Protein AF-A0A0R3RCX4-F1 (afdb_monomer_lite)

Foldseek 3Di:
DVVVVDDQCDADPQQDGPLNVCVVVVVVVSNVVSVVSPYDPPRDGNVD

Organism: NCBI:txid42155

Secondary structure (DSSP, 8-state):
-GGGT--TT-B-TTS-BHHHHHHHTT-HHHHHHHHHTT--S----S--

InterPro domains:
  IPR002110 Ankyrin repeat [PF12796] (1-45)
  IPR002110 Ankyrin repeat [PS50088] (14-46)
  IPR036770 Ankyrin repeat-containing domain superfamily [G3DSA:1.25.40.20] (1-48)
  IPR036770 Ankyrin repeat-containing domain superfamily [SSF48403] (1-48)

Radius of gyration: 10.28 Å; chains: 1; bounding box: 23×19×22 Å

pLDDT: mean 86.65, st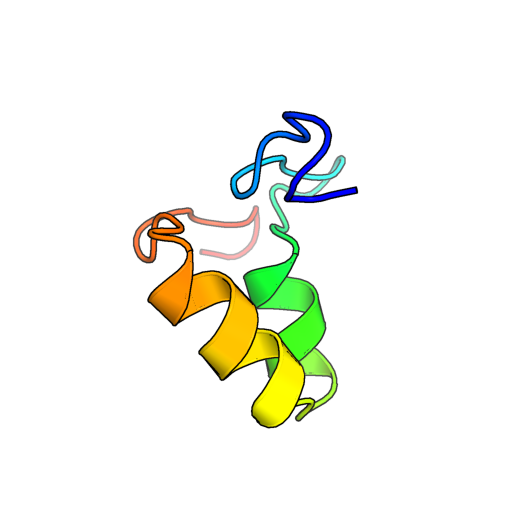d 8.06, range [61.41, 95.06]

Structure (mmCIF, N/CA/C/O backbone):
data_AF-A0A0R3RCX4-F1
#
_entry.id   AF-A0A0R3RCX4-F1
#
loop_
_atom_site.group_PDB
_atom_site.id
_atom_site.type_symbol
_atom_site.label_atom_id
_atom_site.label_alt_id
_atom_site.label_comp_id
_atom_site.label_asym_id
_atom_site.label_entity_id
_atom_site.label_seq_id
_atom_site.pdbx_PDB_ins_code
_atom_site.Cartn_x
_atom_site.Cartn_y
_atom_site.Cartn_z
_atom_site.occupancy
_atom_site.B_iso_or_equiv
_atom_site.auth_seq_id
_atom_site.auth_comp_id
_atom_site.auth_asym_id
_atom_site.auth_atom_id
_atom_site.pdbx_PDB_model_num
ATOM 1 N N . LEU A 1 1 ? -7.898 -9.487 9.994 1.00 62.75 1 LEU A N 1
ATOM 2 C CA . LEU A 1 1 ? -6.928 -8.392 10.243 1.00 62.75 1 LEU A CA 1
ATOM 3 C C . LEU A 1 1 ? -7.535 -7.046 9.878 1.00 62.75 1 LEU A C 1
ATOM 5 O O . LEU A 1 1 ? -7.802 -6.290 10.796 1.00 62.75 1 LEU A O 1
ATOM 9 N N . LEU A 1 2 ? -7.877 -6.787 8.611 1.00 61.41 2 LEU A N 1
ATOM 10 C CA . LEU A 1 2 ? -8.626 -5.570 8.245 1.00 61.41 2 LEU A CA 1
ATOM 11 C C . LEU A 1 2 ? -9.997 -5.498 8.943 1.00 61.41 2 LEU A C 1
ATOM 13 O O . LEU A 1 2 ? -10.317 -4.493 9.561 1.00 61.41 2 LEU A O 1
ATOM 17 N N . ASP A 1 3 ? -10.734 -6.611 8.996 1.00 68.12 3 ASP A N 1
ATOM 18 C CA . ASP A 1 3 ? -12.011 -6.680 9.735 1.00 68.12 3 ASP A CA 1
ATOM 19 C C . ASP A 1 3 ? -11.845 -6.705 11.267 1.00 68.12 3 ASP A C 1
ATOM 21 O O . ASP A 1 3 ? -12.823 -6.636 12.000 1.00 68.12 3 ASP A O 1
ATOM 25 N N . ALA A 1 4 ? -10.604 -6.788 11.760 1.00 76.38 4 ALA A N 1
ATOM 26 C CA . ALA A 1 4 ? -10.286 -6.710 13.187 1.00 76.38 4 ALA A CA 1
ATOM 27 C C . ALA A 1 4 ? -9.894 -5.282 13.622 1.00 76.38 4 ALA A C 1
ATOM 29 O O . ALA A 1 4 ? -9.381 -5.103 14.722 1.00 76.38 4 ALA A O 1
ATOM 30 N N . GLY A 1 5 ? -10.099 -4.278 12.758 1.00 75.88 5 GLY A N 1
ATOM 31 C CA . GLY A 1 5 ? -9.755 -2.880 13.033 1.00 75.88 5 GLY A CA 1
ATOM 32 C C . GLY A 1 5 ? -8.290 -2.530 12.771 1.00 75.88 5 GLY A C 1
ATOM 33 O O . GLY A 1 5 ? -7.814 -1.510 13.265 1.00 75.88 5 GLY A O 1
ATOM 34 N N . ALA A 1 6 ? -7.556 -3.358 12.018 1.00 78.06 6 ALA A N 1
ATOM 35 C CA . ALA A 1 6 ? -6.200 -2.998 11.624 1.00 78.06 6 ALA A CA 1
ATOM 36 C C . ALA A 1 6 ? -6.227 -1.743 10.728 1.00 78.06 6 ALA A C 1
ATOM 38 O O . ALA A 1 6 ? -7.003 -1.710 9.767 1.00 78.06 6 ALA A O 1
ATOM 39 N N . PRO A 1 7 ? -5.382 -0.736 11.005 1.00 80.19 7 PRO A N 1
ATOM 40 C CA . PRO A 1 7 ? -5.302 0.461 10.181 1.00 80.19 7 PRO A CA 1
ATOM 41 C C . PRO A 1 7 ? -4.832 0.094 8.770 1.00 80.19 7 PRO A C 1
ATOM 43 O O . PRO A 1 7 ? -3.711 -0.376 8.583 1.00 80.19 7 PRO A O 1
ATOM 46 N N . VAL A 1 8 ? -5.703 0.298 7.778 1.00 83.50 8 VAL A N 1
ATOM 47 C CA . VAL A 1 8 ? -5.425 -0.021 6.365 1.00 83.50 8 VAL A CA 1
ATOM 48 C C . VAL A 1 8 ? -4.325 0.872 5.775 1.00 83.50 8 VAL A C 1
ATOM 50 O O . VAL A 1 8 ? -3.585 0.442 4.895 1.00 83.50 8 VAL A O 1
ATOM 53 N N . ASP A 1 9 ? -4.172 2.072 6.339 1.00 84.88 9 ASP A N 1
ATOM 54 C CA . ASP A 1 9 ? -3.190 3.086 5.938 1.00 84.88 9 ASP A CA 1
ATOM 55 C C . ASP A 1 9 ? -1.927 3.068 6.807 1.00 84.88 9 ASP A C 1
ATOM 57 O O . ASP A 1 9 ? -1.180 4.045 6.843 1.00 84.88 9 ASP A O 1
ATOM 61 N N . ALA A 1 10 ? -1.698 1.995 7.570 1.00 88.75 10 ALA A N 1
ATOM 62 C CA . ALA A 1 10 ? -0.460 1.866 8.322 1.00 88.75 10 ALA A CA 1
ATOM 63 C C . ALA A 1 10 ? 0.736 1.899 7.369 1.00 88.75 10 ALA A C 1
ATOM 65 O O . ALA A 1 10 ? 0.757 1.185 6.364 1.00 88.75 10 ALA A O 1
ATOM 66 N N . VAL A 1 11 ? 1.723 2.712 7.726 1.00 90.94 11 VAL A N 1
ATOM 67 C CA . VAL A 1 11 ? 2.991 2.819 7.014 1.00 90.94 11 VAL A CA 1
ATOM 68 C C . VAL A 1 11 ? 4.082 2.067 7.762 1.00 90.94 11 VAL A C 1
ATOM 70 O O . VAL A 1 11 ? 4.059 1.976 8.993 1.00 90.94 11 VAL A O 1
ATOM 73 N N . ASP A 1 12 ? 5.030 1.510 7.019 1.00 89.50 12 ASP A N 1
ATOM 74 C CA . ASP A 1 12 ? 6.263 0.975 7.582 1.00 89.50 12 ASP A CA 1
ATOM 75 C C . ASP A 1 12 ? 7.307 2.083 7.833 1.00 89.50 12 ASP A C 1
ATOM 77 O O . ASP A 1 12 ? 7.019 3.278 7.759 1.00 89.50 12 ASP A O 1
ATOM 81 N N . GLN A 1 13 ? 8.537 1.680 8.165 1.00 90.50 13 GLN A N 1
ATOM 82 C CA . GLN A 1 13 ? 9.633 2.598 8.492 1.00 90.50 13 GLN A CA 1
ATOM 83 C C . GLN A 1 13 ? 10.066 3.498 7.328 1.00 90.50 13 GLN A C 1
ATOM 85 O O . GLN A 1 13 ? 10.72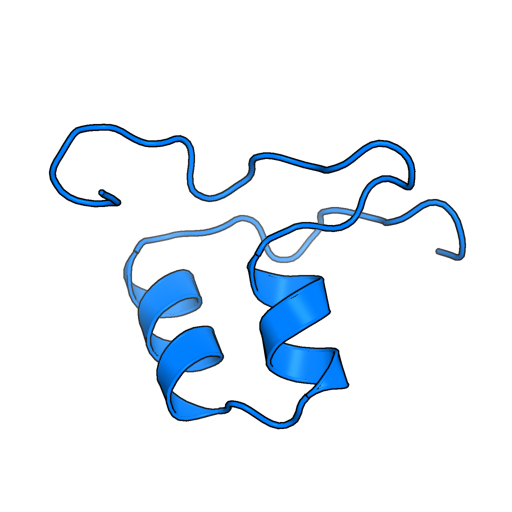4 4.495 7.591 1.00 90.50 13 GLN A O 1
ATOM 90 N N . VAL A 1 14 ? 9.704 3.157 6.086 1.00 90.06 14 VAL A N 1
ATOM 91 C CA . VAL A 1 14 ? 10.024 3.928 4.874 1.00 90.06 14 VAL A CA 1
ATOM 92 C C . VAL A 1 14 ? 8.775 4.581 4.266 1.00 90.06 14 VAL A C 1
ATOM 94 O O . VAL A 1 14 ? 8.764 4.960 3.096 1.00 90.06 14 VAL A O 1
ATOM 97 N N . GLY A 1 15 ? 7.685 4.686 5.034 1.00 91.12 15 GLY A N 1
ATOM 98 C CA . GLY A 1 15 ? 6.436 5.298 4.575 1.00 91.12 15 GLY A CA 1
ATOM 99 C C . GLY A 1 15 ? 5.583 4.395 3.673 1.00 91.12 15 GLY A C 1
ATOM 100 O O . GLY A 1 15 ? 4.603 4.853 3.087 1.00 91.12 15 GLY A O 1
ATOM 101 N N . GLN A 1 16 ? 5.906 3.103 3.536 1.00 91.88 16 GLN A N 1
ATOM 102 C CA . GLN A 1 16 ? 5.173 2.212 2.639 1.00 91.88 16 GLN A CA 1
ATOM 103 C C . GLN A 1 16 ? 3.905 1.661 3.285 1.00 91.88 16 GLN A C 1
ATOM 105 O O . GLN A 1 16 ? 3.943 1.044 4.347 1.00 91.88 16 GLN A O 1
ATOM 110 N N . THR A 1 17 ? 2.768 1.839 2.610 1.00 93.12 17 THR A N 1
ATOM 111 C CA . THR A 1 17 ? 1.497 1.231 2.995 1.00 93.12 17 THR A CA 1
ATOM 112 C C . THR A 1 17 ? 1.412 -0.207 2.500 1.00 93.12 17 THR A C 1
ATOM 114 O O . THR A 1 17 ? 2.149 -0.645 1.608 1.00 93.12 17 THR A O 1
ATOM 117 N N . ALA A 1 18 ? 0.420 -0.941 3.004 1.00 90.62 18 ALA A N 1
ATOM 118 C CA . ALA A 1 18 ? 0.053 -2.235 2.438 1.00 90.62 18 ALA A CA 1
ATOM 119 C C . ALA A 1 18 ? -0.219 -2.155 0.918 1.00 90.62 18 ALA A C 1
ATOM 121 O O . ALA A 1 18 ? 0.074 -3.111 0.195 1.00 90.62 18 ALA A O 1
ATOM 122 N N . LEU A 1 19 ? -0.720 -1.013 0.424 1.00 91.62 19 LEU A N 1
ATOM 123 C CA . LEU A 1 19 ? -0.963 -0.789 -0.999 1.00 91.62 19 LEU A CA 1
ATOM 124 C C . LEU A 1 19 ? 0.347 -0.656 -1.788 1.00 91.62 19 LEU A C 1
ATOM 126 O O . LEU A 1 19 ? 0.482 -1.313 -2.818 1.00 91.62 19 LEU A O 1
ATOM 130 N N . HIS A 1 20 ? 1.338 0.094 -1.286 1.00 91.75 20 HIS A N 1
ATOM 131 C CA . HIS A 1 20 ? 2.671 0.176 -1.906 1.00 91.75 20 HIS A CA 1
ATOM 132 C C . HIS A 1 20 ? 3.285 -1.216 -2.095 1.00 91.75 20 HIS A C 1
ATOM 134 O O . HIS A 1 20 ? 3.764 -1.565 -3.177 1.00 91.75 20 HIS A O 1
ATOM 140 N N . LEU A 1 21 ? 3.203 -2.057 -1.061 1.00 91.69 21 LEU A N 1
ATOM 141 C CA . LEU A 1 21 ? 3.723 -3.423 -1.106 1.00 91.69 21 LEU A CA 1
ATOM 142 C C . LEU A 1 21 ? 2.951 -4.317 -2.087 1.00 91.69 21 LEU A C 1
ATOM 144 O O . LEU A 1 21 ? 3.571 -5.117 -2.795 1.00 91.69 21 LEU A O 1
ATOM 148 N N . ALA A 1 22 ? 1.623 -4.188 -2.147 1.00 92.69 22 ALA A N 1
ATOM 149 C CA . ALA A 1 22 ? 0.783 -4.946 -3.073 1.00 92.69 22 ALA A CA 1
ATOM 150 C C . ALA A 1 22 ? 1.076 -4.578 -4.535 1.00 92.69 22 ALA A C 1
ATOM 152 O O . ALA A 1 22 ? 1.277 -5.468 -5.363 1.00 92.69 22 ALA A O 1
ATOM 153 N N . LEU A 1 23 ? 1.180 -3.282 -4.840 1.00 91.12 23 LEU A N 1
ATOM 154 C CA . LEU A 1 23 ? 1.487 -2.788 -6.183 1.00 91.12 23 LEU A CA 1
ATOM 155 C C . LEU A 1 23 ? 2.904 -3.173 -6.621 1.00 91.12 23 LEU A C 1
ATOM 157 O O . LEU A 1 23 ? 3.078 -3.687 -7.725 1.00 91.12 23 LEU A O 1
ATOM 161 N N . ARG A 1 24 ? 3.906 -3.036 -5.738 1.00 89.75 24 ARG A N 1
ATOM 162 C CA . ARG A 1 24 ? 5.303 -3.414 -6.028 1.00 89.75 24 ARG A CA 1
ATOM 163 C C . ARG A 1 24 ? 5.464 -4.898 -6.358 1.00 89.75 24 ARG A C 1
ATOM 165 O O . ARG A 1 24 ? 6.372 -5.271 -7.092 1.00 89.75 24 ARG A O 1
ATOM 172 N N . ARG A 1 25 ? 4.595 -5.748 -5.807 1.00 91.44 25 ARG A N 1
ATOM 173 C CA . ARG A 1 25 ? 4.572 -7.196 -6.066 1.00 91.44 25 ARG A CA 1
ATOM 174 C C . ARG A 1 25 ? 3.584 -7.602 -7.163 1.00 91.44 25 ARG A C 1
ATOM 176 O O . ARG A 1 25 ? 3.423 -8.791 -7.404 1.00 91.44 25 ARG A O 1
ATOM 183 N N . SER A 1 26 ? 2.912 -6.644 -7.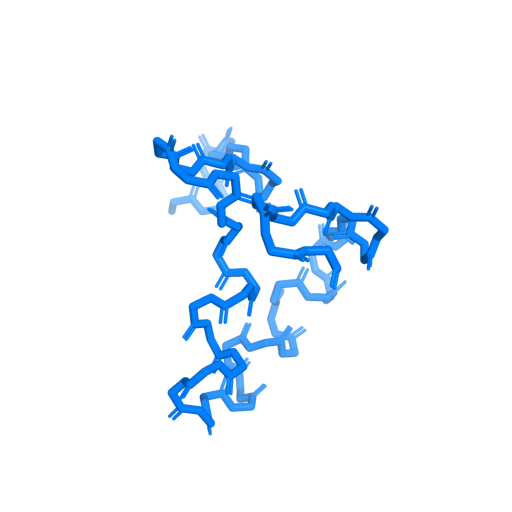807 1.00 93.50 26 SER A N 1
ATOM 184 C CA . SER A 1 26 ? 1.852 -6.886 -8.799 1.00 93.50 26 SER A CA 1
ATOM 185 C C . SER A 1 26 ? 0.697 -7.751 -8.272 1.00 93.50 26 SER A C 1
ATOM 187 O O . SER A 1 26 ? 0.044 -8.472 -9.023 1.00 93.50 26 SER A O 1
ATOM 189 N N . HIS A 1 27 ? 0.412 -7.671 -6.972 1.00 95.06 27 HIS A N 1
ATOM 190 C CA . HIS A 1 27 ? -0.714 -8.355 -6.342 1.00 95.06 27 HIS A CA 1
ATOM 191 C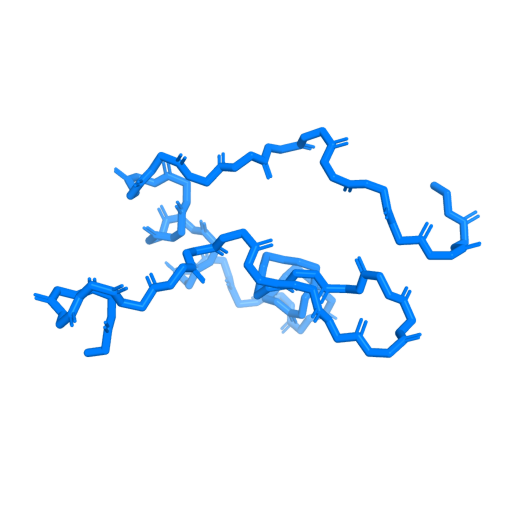 C . HIS A 1 27 ? -1.986 -7.515 -6.497 1.00 95.06 27 HIS A C 1
ATOM 193 O O . HIS A 1 27 ? -2.446 -6.868 -5.553 1.00 95.06 27 HIS A O 1
ATOM 199 N N . ILE A 1 28 ? -2.543 -7.517 -7.709 1.00 93.06 28 ILE A N 1
ATOM 200 C CA . ILE A 1 28 ? -3.691 -6.677 -8.077 1.00 93.06 28 ILE A CA 1
ATOM 201 C C . ILE A 1 28 ? -4.920 -6.990 -7.220 1.00 93.06 28 ILE A C 1
ATOM 203 O O . ILE A 1 28 ? -5.589 -6.067 -6.767 1.00 93.06 28 ILE A O 1
ATOM 207 N N . ASP A 1 29 ? -5.166 -8.262 -6.910 1.00 94.31 29 ASP A N 1
ATOM 208 C CA . ASP A 1 29 ? -6.310 -8.677 -6.087 1.00 94.31 29 ASP A CA 1
ATOM 209 C C . ASP A 1 29 ? -6.242 -8.082 -4.671 1.00 94.31 29 ASP A C 1
ATOM 211 O O . ASP A 1 29 ? -7.242 -7.617 -4.122 1.00 94.31 29 ASP A O 1
ATOM 215 N N . ILE A 1 30 ? -5.037 -8.038 -4.091 1.00 91.56 30 ILE A N 1
ATOM 216 C CA 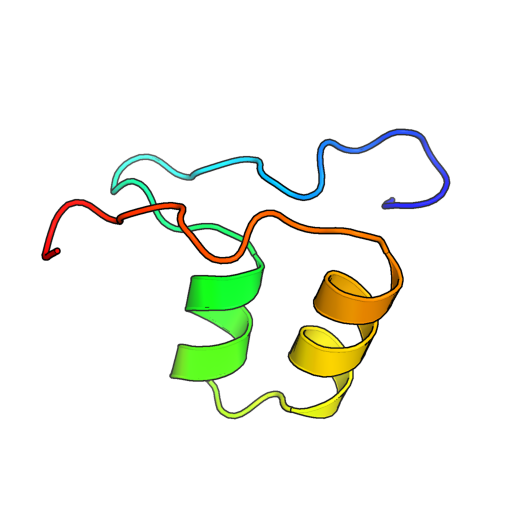. ILE A 1 30 ? -4.795 -7.446 -2.770 1.00 91.56 30 ILE A CA 1
ATOM 217 C C . ILE A 1 30 ? -4.926 -5.925 -2.844 1.00 91.56 30 ILE A C 1
ATOM 219 O O . ILE A 1 30 ? -5.532 -5.323 -1.960 1.00 91.56 30 ILE A O 1
ATOM 223 N N . ALA A 1 31 ? -4.402 -5.304 -3.902 1.00 92.25 31 ALA A N 1
ATOM 224 C CA . ALA A 1 31 ? -4.563 -3.872 -4.122 1.00 92.25 31 ALA A CA 1
ATOM 225 C C . ALA A 1 31 ? -6.051 -3.494 -4.228 1.00 92.25 31 ALA A C 1
ATOM 227 O O . ALA A 1 31 ? -6.494 -2.571 -3.550 1.00 92.25 31 ALA A O 1
ATOM 228 N N . LEU A 1 32 ? -6.850 -4.256 -4.983 1.00 92.44 32 LEU A N 1
ATOM 229 C CA . LEU A 1 32 ? -8.295 -4.041 -5.092 1.00 92.44 32 LEU A CA 1
ATOM 230 C C . LEU A 1 32 ? -9.003 -4.203 -3.742 1.00 92.44 32 LEU A C 1
ATOM 232 O O . LEU A 1 32 ? -9.883 -3.411 -3.402 1.00 92.44 32 LEU A O 1
ATOM 236 N N . LEU A 1 33 ? -8.615 -5.204 -2.948 1.00 91.44 33 LEU A N 1
ATOM 237 C CA . LEU A 1 33 ? -9.167 -5.399 -1.608 1.00 91.44 33 LEU A CA 1
ATOM 238 C C . LEU A 1 33 ? -8.870 -4.202 -0.692 1.00 91.44 33 LEU A C 1
ATOM 240 O O . LEU A 1 33 ? -9.744 -3.762 0.046 1.00 91.44 33 LEU A O 1
ATOM 244 N N . LEU A 1 34 ? -7.659 -3.649 -0.748 1.00 89.81 34 LEU A N 1
ATOM 245 C CA . LEU A 1 34 ? -7.283 -2.474 0.043 1.00 89.81 34 LEU A CA 1
ATOM 246 C C . LEU A 1 34 ? -8.056 -1.224 -0.404 1.00 89.81 34 LEU A C 1
ATOM 248 O O . LEU A 1 34 ? -8.600 -0.509 0.438 1.00 89.81 34 LEU A O 1
ATOM 252 N N . ILE A 1 35 ? -8.200 -1.023 -1.718 1.00 89.31 35 ILE A N 1
ATOM 253 C CA . ILE A 1 35 ? -8.975 0.084 -2.299 1.00 89.31 35 ILE A CA 1
ATOM 254 C C . ILE A 1 35 ? -10.449 -0.010 -1.885 1.00 89.31 35 ILE A C 1
ATOM 256 O O . ILE A 1 35 ? -11.035 0.968 -1.428 1.00 89.31 35 ILE A O 1
ATOM 260 N N . THR A 1 36 ? -11.055 -1.195 -1.988 1.00 90.38 36 THR A N 1
ATOM 261 C CA . THR A 1 36 ? -12.465 -1.410 -1.604 1.00 90.38 36 THR A CA 1
ATOM 262 C C . THR A 1 36 ? -12.712 -1.240 -0.106 1.00 90.38 36 THR A C 1
ATOM 264 O O . THR A 1 36 ? -13.832 -0.933 0.298 1.00 90.38 36 THR A O 1
ATOM 267 N N . LYS A 1 37 ? -11.675 -1.386 0.725 1.00 87.38 37 LYS A N 1
ATOM 268 C CA . LYS A 1 37 ? -11.721 -1.106 2.167 1.00 87.38 37 LYS A CA 1
ATOM 269 C C . LYS A 1 37 ? -11.527 0.378 2.506 1.00 87.38 37 LYS A C 1
ATOM 271 O O . LYS A 1 37 ? -11.586 0.721 3.683 1.00 87.38 37 LYS A O 1
ATOM 276 N N . GLY A 1 38 ? -11.359 1.247 1.506 1.00 86.56 38 GLY A N 1
ATOM 277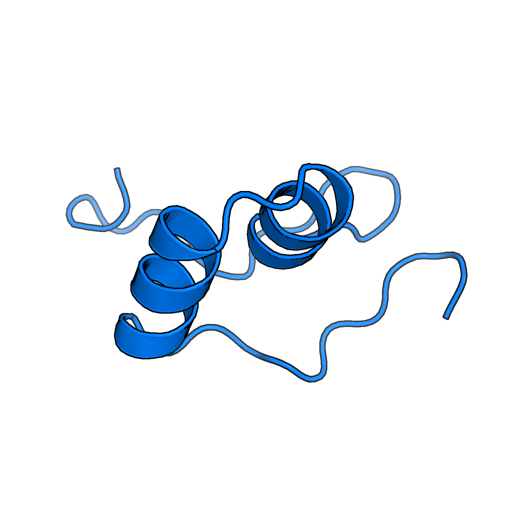 C CA . GLY A 1 38 ? -11.265 2.695 1.686 1.00 86.56 38 GLY A CA 1
ATOM 278 C C . GLY A 1 38 ? -9.879 3.177 2.108 1.00 86.56 38 GLY A C 1
ATOM 279 O O . GLY A 1 38 ? -9.791 4.133 2.874 1.00 86.56 38 GLY A O 1
ATOM 280 N N . CYS A 1 39 ? -8.810 2.516 1.650 1.00 88.06 39 CYS A N 1
ATOM 281 C CA . CYS A 1 39 ? -7.454 2.991 1.911 1.00 88.06 39 CYS A CA 1
ATOM 282 C C . CYS A 1 39 ? -7.175 4.342 1.240 1.00 88.06 39 CYS A C 1
ATOM 284 O O . CYS A 1 39 ? -7.691 4.652 0.162 1.00 88.06 39 CYS A O 1
ATOM 286 N N . LYS A 1 40 ? -6.291 5.119 1.853 1.00 87.69 40 LYS A N 1
ATOM 287 C CA . LYS A 1 40 ? -5.755 6.354 1.297 1.00 87.69 40 LYS A CA 1
ATOM 288 C C . LYS A 1 40 ? -4.811 6.052 0.140 1.00 87.69 40 LYS A C 1
ATOM 290 O O . LYS A 1 40 ? -3.858 5.287 0.272 1.00 87.69 40 LYS A O 1
ATOM 295 N N . LEU A 1 41 ? -5.100 6.667 -1.003 1.00 87.00 41 LEU A N 1
ATOM 296 C CA . LEU A 1 41 ? -4.321 6.531 -2.239 1.00 87.00 41 LEU A CA 1
ATOM 297 C C . LEU A 1 41 ? -3.262 7.627 -2.392 1.00 87.00 41 LEU A C 1
ATOM 299 O O . LEU A 1 41 ? -2.456 7.571 -3.311 1.00 87.00 41 LEU A O 1
ATOM 303 N N . ASP A 1 42 ? -3.296 8.625 -1.516 1.00 87.88 42 ASP A N 1
ATOM 304 C CA . ASP A 1 42 ? -2.423 9.796 -1.495 1.00 87.88 42 ASP A CA 1
ATOM 305 C C . ASP A 1 42 ? -1.286 9.669 -0.471 1.00 87.88 42 ASP A C 1
ATOM 307 O O . ASP A 1 42 ? -0.569 10.635 -0.216 1.00 87.88 42 ASP A O 1
ATOM 311 N N . VAL A 1 43 ? -1.116 8.490 0.136 1.00 88.12 43 VAL A N 1
ATOM 312 C CA . VAL A 1 43 ? 0.000 8.248 1.051 1.00 88.12 43 VAL A CA 1
ATOM 313 C C . VAL A 1 43 ? 1.282 8.158 0.243 1.00 88.12 43 VAL A C 1
ATOM 315 O O . VAL A 1 43 ? 1.402 7.321 -0.644 1.00 88.12 43 VAL A O 1
ATOM 318 N N . GLN A 1 44 ? 2.235 9.007 0.595 1.00 88.12 44 GLN A N 1
ATOM 319 C CA . GLN A 1 44 ? 3.543 9.076 -0.029 1.00 88.12 44 GLN A CA 1
ATOM 320 C C . GLN A 1 44 ? 4.545 8.257 0.789 1.00 88.12 44 GLN A C 1
ATOM 322 O O . GLN A 1 44 ? 4.580 8.379 2.017 1.00 88.12 44 GLN A O 1
ATOM 327 N N . ASP A 1 45 ? 5.328 7.407 0.124 1.00 86.38 45 ASP A N 1
ATOM 328 C CA . ASP A 1 45 ? 6.487 6.778 0.759 1.00 86.38 45 ASP A CA 1
ATOM 329 C C . ASP A 1 45 ? 7.691 7.738 0.760 1.00 86.38 45 ASP A C 1
ATOM 331 O O . ASP A 1 45 ? 7.599 8.873 0.297 1.00 86.38 45 ASP A O 1
ATOM 335 N N . GLU A 1 46 ? 8.830 7.332 1.318 1.00 86.88 46 GLU A N 1
ATOM 336 C CA . GLU A 1 46 ? 10.017 8.200 1.366 1.00 86.88 46 GLU A CA 1
ATOM 337 C C . GLU A 1 46 ? 10.568 8.601 -0.015 1.00 86.88 46 GLU A C 1
ATOM 339 O O . GLU A 1 46 ? 11.358 9.544 -0.104 1.00 86.88 46 GLU A O 1
ATOM 344 N N . VAL A 1 47 ? 10.195 7.892 -1.085 1.00 79.44 47 VAL A N 1
ATOM 345 C CA . VAL A 1 47 ? 10.717 8.128 -2.438 1.00 79.44 47 VAL A CA 1
ATOM 346 C C . VAL A 1 47 ? 9.867 9.141 -3.197 1.00 79.44 47 VAL A C 1
ATOM 348 O O . VAL A 1 47 ? 10.420 9.935 -3.963 1.00 79.44 47 VAL A O 1
ATOM 351 N N . GLY A 1 48 ? 8.563 9.169 -2.930 1.00 65.06 48 GLY A N 1
ATOM 352 C CA . GLY A 1 48 ? 7.676 10.223 -3.399 1.00 65.06 48 GLY A CA 1
ATOM 353 C C . GLY A 1 48 ? 6.688 9.819 -4.479 1.00 65.06 48 GLY A C 1
ATOM 354 O O . GLY A 1 48 ? 7.113 9.276 -5.519 1.00 65.06 48 GLY A O 1
#

Sequence (48 aa):
LLDAGAPVDAVDQVGQTALHLALRRSHIDIALLLITKGCKLDVQDEVG